Protein AF-A0A1F9VQK9-F1 (afdb_monomer_lite)

Secondary structure (DSSP, 8-state):
--PPPPP----PPP----SHHHHHHHHHHHHSPPP-HHHHHHHHHHHHHHHHHHHHTPPTTSSSTTEEEEE-SS--TTS-SEEEEESS-STHHHHHHHHHHHHHHHHHHHHHS--TTS-GGGTB-TTT-PBPHHHHHHHHHHHHH-TTHHHHHHHHHHHHHHTT-

Radius of gyration: 24.99 Å; chains: 1; bounding box: 71×60×73 Å

Foldseek 3Di:
DDDDDDDDDDDDDDDPDPDPVVVVVVVLCVQFPDDPVVQLLVQLLVQLLVVLVVLVVADPCQQHPQKHKHAQLAQDPVRARMFMDGPDPDPVRVVSSVVQRVLSLLLSSVVRTDRPPDDSVQQAPPRNSHGDPVVVVNVVSVCVVPVCVVVVSSVSSRVSSVVPD

Sequence (165 aa):
MLLSGLLLFPAGPAQAARKNRAAAKAADTDKIPLQNWNLTTKGFGMVFRHRNEEIEAAEPNRFFPASVAFALGRIDEGGHFLMLKCTSSSNECGAQRDMLEERIMFVSLLDVVRTPKAPKDLLYNARTWELTPMGYEYIEILRKRYPDLYTRLGRLVGTALAGRS

pLDDT: mean 84.47, std 18.71, range [38.69, 98.25]

Structure (mmCIF, N/CA/C/O backbone):
data_AF-A0A1F9VQK9-F1
#
_entry.id   AF-A0A1F9VQK9-F1
#
loop_
_atom_site.group_PDB
_atom_site.id
_atom_site.type_symbol
_atom_site.label_atom_id
_atom_site.label_alt_id
_atom_site.label_comp_id
_atom_site.label_asym_id
_atom_site.label_entity_id
_atom_site.label_seq_id
_atom_site.pdbx_PDB_ins_code
_atom_site.Cartn_x
_atom_site.Cartn_y
_atom_site.Cartn_z
_atom_site.occupancy
_atom_site.B_iso_or_equiv
_atom_site.auth_seq_id
_atom_site.auth_comp_id
_atom_site.auth_asym_id
_atom_site.auth_atom_id
_atom_site.pdbx_PDB_model_num
ATOM 1 N N . MET A 1 1 ? -52.251 46.526 51.708 1.00 38.69 1 MET A N 1
ATOM 2 C CA . MET A 1 1 ? -52.098 46.773 50.253 1.00 38.69 1 MET A CA 1
ATOM 3 C C . MET A 1 1 ? -51.183 47.984 50.114 1.00 38.69 1 MET A C 1
ATOM 5 O O . MET A 1 1 ? -51.472 48.952 50.790 1.00 38.69 1 MET A O 1
ATOM 9 N N . LEU A 1 2 ? -50.053 48.019 49.409 1.00 43.66 2 LEU A N 1
ATOM 10 C CA . LEU A 1 2 ? -49.478 47.207 48.334 1.00 43.66 2 LEU A CA 1
ATOM 11 C C . LEU A 1 2 ? -47.947 47.099 48.521 1.00 43.66 2 LEU A C 1
ATOM 13 O O . LEU A 1 2 ? -47.322 48.023 49.034 1.00 43.66 2 LEU A O 1
ATOM 17 N N . LEU A 1 3 ? -47.377 45.967 48.092 1.00 42.97 3 LEU A N 1
ATOM 18 C CA . LEU A 1 3 ? -45.940 45.680 48.043 1.00 42.97 3 LEU A CA 1
ATOM 19 C C . LEU A 1 3 ? -45.234 46.510 46.953 1.00 42.97 3 LEU A C 1
ATOM 21 O O . LEU A 1 3 ? -45.680 46.520 45.806 1.00 42.97 3 LEU A O 1
ATOM 25 N N . SER A 1 4 ? -44.090 47.111 47.295 1.00 50.91 4 SER A N 1
ATOM 26 C CA . SER A 1 4 ? -43.105 47.638 46.338 1.00 50.91 4 SER A CA 1
ATOM 27 C C . SER A 1 4 ? -42.435 46.497 45.569 1.00 50.91 4 SER A C 1
ATOM 29 O O . SER A 1 4 ? -41.817 45.615 46.166 1.00 50.91 4 SER A O 1
ATOM 31 N N . GLY A 1 5 ? -42.558 46.530 44.242 1.00 46.28 5 GLY A N 1
ATOM 32 C CA . GLY A 1 5 ? -41.955 45.572 43.319 1.00 46.28 5 GLY A CA 1
ATOM 33 C C . GLY A 1 5 ? -40.450 45.785 43.158 1.00 46.28 5 GLY A C 1
ATOM 34 O O . GLY A 1 5 ? -40.005 46.847 42.726 1.00 46.28 5 GLY A O 1
ATOM 35 N N . LEU A 1 6 ? -39.678 44.749 43.487 1.00 52.25 6 LEU A N 1
ATOM 36 C CA . LEU A 1 6 ? -38.269 44.617 43.135 1.00 52.25 6 LEU A CA 1
ATOM 37 C C . LEU A 1 6 ? -38.121 44.158 41.677 1.00 52.25 6 LEU A C 1
ATOM 39 O O . LEU A 1 6 ? -38.803 43.244 41.216 1.00 52.25 6 LEU A O 1
ATOM 43 N N . LEU A 1 7 ? -37.189 44.811 40.987 1.00 51.41 7 LEU A N 1
ATOM 44 C CA . LEU A 1 7 ? -36.741 44.559 39.621 1.00 51.41 7 LEU A CA 1
ATOM 45 C C . LEU A 1 7 ? -36.142 43.148 39.487 1.00 51.41 7 LEU A C 1
ATOM 47 O O . LEU A 1 7 ? -35.166 42.822 40.161 1.00 51.41 7 LEU A O 1
ATOM 51 N N . LEU A 1 8 ? -36.681 42.338 38.574 1.00 45.97 8 LEU A N 1
ATOM 52 C CA . LEU A 1 8 ? -36.097 41.063 38.151 1.00 45.97 8 LEU A CA 1
ATOM 53 C C . LEU A 1 8 ? -35.666 41.172 36.685 1.00 45.97 8 LEU A C 1
ATOM 55 O O . LEU A 1 8 ? -36.488 41.228 35.773 1.00 45.97 8 LEU A O 1
ATOM 59 N N . PHE A 1 9 ? -34.352 41.216 36.481 1.00 46.91 9 PHE A N 1
ATOM 60 C CA . PHE A 1 9 ? -33.704 41.045 35.185 1.00 46.91 9 PHE A CA 1
ATOM 61 C C . PHE A 1 9 ? -33.926 39.610 34.673 1.00 46.91 9 PHE A C 1
ATOM 63 O O . PHE A 1 9 ? -33.699 38.667 35.436 1.00 46.91 9 PHE A O 1
ATOM 70 N N . PRO A 1 10 ? -34.283 39.391 33.395 1.00 47.41 10 PRO A N 1
ATOM 71 C CA . PRO A 1 10 ? -34.195 38.065 32.806 1.00 47.41 10 PRO A CA 1
ATOM 72 C C . PRO A 1 10 ? -32.736 37.772 32.431 1.00 47.41 10 PRO A C 1
ATOM 74 O O . PRO A 1 10 ? -32.180 38.358 31.502 1.00 47.41 10 PRO A O 1
ATOM 77 N N . ALA A 1 11 ? -32.111 36.841 33.151 1.00 49.34 11 ALA A N 1
ATOM 78 C CA . ALA A 1 11 ? -30.904 36.174 32.681 1.00 49.34 11 ALA A CA 1
ATOM 79 C C . ALA A 1 11 ? -31.276 35.306 31.465 1.00 49.34 11 ALA A C 1
ATOM 81 O O . ALA A 1 11 ? -32.051 34.357 31.583 1.00 49.34 11 ALA A O 1
ATOM 82 N N . GLY A 1 12 ? -30.758 35.654 30.284 1.00 41.78 12 GLY A N 1
ATOM 83 C CA . GLY A 1 12 ? -30.902 34.836 29.079 1.00 41.78 12 GLY A CA 1
ATOM 84 C C . GLY A 1 12 ? -30.240 33.459 29.255 1.00 41.78 12 GLY A C 1
ATOM 85 O O . GLY A 1 12 ? -29.225 33.356 29.950 1.00 41.78 12 GLY A O 1
ATOM 86 N N . PRO A 1 13 ? -30.791 32.386 28.660 1.00 45.91 13 PRO A N 1
ATOM 87 C CA . PRO A 1 13 ? -30.275 31.042 28.861 1.00 45.91 13 PRO A CA 1
ATOM 88 C C . PRO A 1 13 ? -28.901 30.855 28.210 1.00 45.91 13 PRO A C 1
ATOM 90 O O . PRO A 1 13 ? -28.612 31.334 27.113 1.00 45.91 13 PRO A O 1
ATOM 93 N N . ALA A 1 14 ? -28.063 30.124 28.940 1.00 47.56 14 ALA A N 1
ATOM 94 C CA . ALA A 1 14 ? -26.691 29.788 28.621 1.00 47.56 14 ALA A CA 1
ATOM 95 C C . ALA A 1 14 ? -26.537 28.956 27.332 1.00 47.56 14 ALA A C 1
ATOM 97 O O . ALA A 1 14 ? -27.383 28.147 26.955 1.00 47.56 14 ALA A O 1
ATOM 98 N N . GLN A 1 15 ? -25.380 29.158 26.702 1.00 48.56 15 GLN A N 1
ATOM 99 C CA . GLN A 1 15 ? -24.840 28.512 25.506 1.00 48.56 15 GLN A CA 1
ATOM 100 C C . GLN A 1 15 ? -25.161 27.010 25.365 1.00 48.56 15 GLN A C 1
ATOM 102 O O . GLN A 1 15 ? -24.567 26.157 26.024 1.00 48.56 15 GLN A O 1
ATOM 107 N N . ALA A 1 16 ? -25.983 26.669 24.371 1.00 49.88 16 ALA A N 1
ATOM 108 C CA . ALA A 1 16 ? -26.061 25.327 23.800 1.00 49.88 16 ALA A CA 1
ATOM 109 C C . ALA A 1 16 ? -25.068 25.199 22.632 1.00 49.88 16 ALA A C 1
ATOM 111 O O . ALA A 1 16 ? -25.440 25.237 21.465 1.00 49.88 16 ALA A O 1
ATOM 112 N N . ALA A 1 17 ? -23.778 25.062 22.933 1.00 48.62 17 ALA A N 1
ATOM 113 C CA . ALA A 1 17 ? -22.760 24.839 21.905 1.00 48.62 17 ALA A CA 1
ATOM 114 C C . ALA A 1 17 ? -21.691 23.866 22.399 1.00 48.62 17 ALA A C 1
ATOM 116 O O . ALA A 1 17 ? -20.555 24.264 22.614 1.00 48.62 17 ALA A O 1
ATOM 117 N N . ARG A 1 18 ? -22.053 22.593 22.628 1.00 46.91 18 ARG A N 1
ATOM 118 C CA . ARG A 1 18 ? -21.104 21.477 22.863 1.00 46.91 18 ARG A CA 1
ATOM 119 C C . ARG A 1 18 ? -21.825 20.117 22.913 1.00 46.91 18 ARG A C 1
ATOM 121 O O . ARG A 1 18 ? -21.813 19.436 23.928 1.00 46.91 18 ARG A O 1
ATOM 128 N N . LYS A 1 19 ? -22.461 19.682 21.818 1.00 44.56 19 LYS A N 1
ATOM 129 C CA . LYS A 1 19 ? -22.941 18.280 21.714 1.00 44.56 19 LYS A CA 1
ATOM 130 C C . LYS A 1 19 ? -22.510 17.523 20.456 1.00 44.56 19 LYS A C 1
ATOM 132 O O . LYS A 1 19 ? -22.469 16.300 20.481 1.00 44.56 19 LYS A O 1
ATOM 137 N N . ASN A 1 20 ? -22.033 18.209 19.418 1.00 50.53 20 ASN A N 1
ATOM 138 C CA . ASN A 1 20 ? -21.712 17.534 18.152 1.00 50.53 20 ASN A CA 1
ATOM 139 C C . ASN A 1 20 ? -20.310 16.902 18.107 1.00 50.53 20 ASN A C 1
ATOM 141 O O . ASN A 1 20 ? -20.073 15.984 17.329 1.00 50.53 20 ASN A O 1
ATOM 145 N N . ARG A 1 21 ? -19.373 17.328 18.968 1.00 46.47 21 ARG A N 1
ATOM 146 C CA . ARG A 1 21 ? -17.986 16.820 18.928 1.00 46.47 21 ARG A CA 1
ATOM 147 C C . ARG A 1 21 ? -17.816 15.439 19.577 1.00 46.47 21 ARG A C 1
ATOM 149 O O . ARG A 1 21 ? -16.905 14.708 19.203 1.00 46.47 21 ARG A O 1
ATOM 156 N N . ALA A 1 22 ? -18.680 15.074 20.526 1.00 48.88 22 ALA A N 1
ATOM 157 C CA . ALA A 1 22 ? -18.629 13.771 21.194 1.00 48.88 22 ALA A CA 1
ATOM 158 C C . ALA A 1 22 ? -19.240 12.649 20.332 1.00 48.88 22 ALA A C 1
ATOM 160 O O . ALA A 1 22 ? -18.683 11.557 20.276 1.00 48.88 22 ALA A O 1
ATOM 161 N N . ALA A 1 23 ? -20.325 12.938 19.602 1.00 49.72 23 ALA A N 1
ATOM 162 C CA . ALA A 1 23 ? -20.999 11.966 18.739 1.00 49.72 23 ALA A CA 1
ATOM 163 C C . ALA A 1 23 ? -20.125 11.515 17.553 1.00 49.72 23 ALA A C 1
ATOM 165 O O . ALA A 1 23 ? -20.043 10.323 17.269 1.00 49.72 23 ALA A O 1
ATOM 166 N N . ALA A 1 24 ? -19.399 12.444 16.920 1.00 51.50 24 ALA A N 1
ATOM 167 C CA . ALA A 1 24 ? -18.484 12.120 15.822 1.00 51.50 24 ALA A CA 1
ATOM 168 C C . ALA A 1 24 ? -17.329 11.202 16.266 1.00 51.50 24 ALA A C 1
ATOM 170 O O . ALA A 1 24 ? -16.932 10.294 15.544 1.00 51.50 24 ALA A O 1
ATOM 171 N N . LYS A 1 25 ? -16.817 11.396 17.490 1.00 48.84 25 LYS A N 1
ATOM 172 C CA . LYS A 1 25 ? -15.716 10.586 18.025 1.00 48.84 25 LYS A CA 1
ATOM 173 C C . LYS A 1 25 ? -16.164 9.162 18.376 1.00 48.84 25 LYS A C 1
ATOM 175 O O . LYS A 1 25 ? -15.385 8.230 18.214 1.00 48.84 25 LYS A O 1
ATOM 180 N N . ALA A 1 26 ? -17.407 8.988 18.828 1.00 51.12 26 ALA A N 1
ATOM 181 C CA . ALA A 1 26 ? -17.973 7.670 19.112 1.00 51.12 26 ALA A CA 1
ATOM 182 C C . ALA A 1 26 ? -18.218 6.860 17.824 1.00 51.12 26 ALA A C 1
ATOM 184 O O . ALA A 1 26 ? -17.769 5.722 17.738 1.00 51.12 26 ALA A O 1
ATOM 185 N N . ALA A 1 27 ? -18.813 7.472 16.793 1.00 55.12 27 ALA A N 1
ATOM 186 C CA . ALA A 1 27 ? -19.142 6.793 15.534 1.00 55.12 27 ALA A CA 1
ATOM 187 C C . ALA A 1 27 ? -17.906 6.250 14.784 1.00 55.12 27 ALA A C 1
ATOM 189 O O . ALA A 1 27 ? -17.928 5.129 14.274 1.00 55.12 27 ALA A O 1
ATOM 190 N N . ASP A 1 28 ? -16.796 6.997 14.775 1.00 55.47 28 ASP A N 1
ATOM 191 C CA . ASP A 1 28 ? -15.532 6.544 14.169 1.00 55.47 28 ASP A CA 1
ATOM 192 C C . ASP A 1 28 ? -14.876 5.396 14.963 1.00 55.47 28 ASP A C 1
ATOM 194 O O . ASP A 1 28 ? -14.059 4.638 14.428 1.00 55.47 28 ASP A O 1
ATOM 198 N N . THR A 1 29 ? -15.214 5.247 16.250 1.00 59.00 29 THR A N 1
ATOM 199 C CA . THR A 1 29 ? -14.690 4.171 17.107 1.00 59.00 29 THR A CA 1
ATOM 200 C C . THR A 1 29 ? -15.348 2.823 16.800 1.00 59.00 29 THR A C 1
ATOM 202 O O . THR A 1 29 ? -14.693 1.788 16.917 1.00 59.00 29 THR A O 1
ATOM 205 N N . ASP A 1 30 ? -16.585 2.835 16.298 1.00 68.31 30 ASP A N 1
ATOM 206 C CA . ASP A 1 30 ? -17.359 1.623 16.006 1.00 68.31 30 ASP A CA 1
ATOM 207 C C . ASP A 1 30 ? -16.964 0.937 14.688 1.00 68.31 30 ASP A C 1
ATOM 209 O O . ASP A 1 30 ? -17.151 -0.274 14.533 1.00 68.31 30 ASP A O 1
ATOM 213 N N . LYS A 1 31 ? -16.398 1.684 13.727 1.00 80.56 31 LYS A N 1
ATOM 214 C CA . LYS A 1 31 ? -15.984 1.132 12.422 1.00 80.56 31 LYS A CA 1
ATOM 215 C C . LYS A 1 31 ? -14.694 0.318 12.507 1.00 80.56 31 LYS A C 1
ATOM 217 O O . LYS A 1 31 ? -14.582 -0.739 11.886 1.00 80.56 31 LYS A O 1
ATOM 222 N N . ILE A 1 32 ? -13.727 0.799 13.288 1.00 86.31 32 ILE A N 1
ATOM 223 C CA . ILE A 1 32 ? -12.418 0.163 13.467 1.00 86.31 32 ILE A CA 1
ATOM 224 C C . ILE A 1 32 ? -12.123 0.091 14.969 1.00 86.31 32 ILE A C 1
ATOM 226 O O . ILE A 1 32 ? -11.966 1.146 15.588 1.00 86.31 32 ILE A O 1
ATOM 230 N N . PRO A 1 33 ? -11.987 -1.105 15.572 1.00 87.31 33 PRO A N 1
ATOM 231 C CA . PRO A 1 33 ? -11.566 -1.249 16.966 1.00 87.31 33 PRO A CA 1
ATOM 232 C C . PRO A 1 33 ? -10.167 -0.667 17.228 1.00 87.31 33 PRO A C 1
ATOM 234 O O . PRO A 1 33 ? -9.398 -0.404 16.298 1.00 87.31 33 PRO A O 1
ATOM 237 N N . LEU A 1 34 ? -9.798 -0.477 18.497 1.00 88.00 34 LEU A N 1
ATOM 238 C CA . LEU A 1 34 ? -8.418 -0.124 18.856 1.00 88.00 34 LEU A CA 1
ATOM 239 C C . LEU A 1 34 ? -7.443 -1.200 18.356 1.00 88.00 34 LEU A C 1
ATOM 241 O O . LEU A 1 34 ? -7.664 -2.394 18.557 1.00 88.00 34 LEU A O 1
ATOM 245 N N . GLN A 1 35 ? -6.370 -0.767 17.691 1.00 87.25 35 GLN A N 1
ATOM 246 C CA . GLN A 1 35 ? -5.387 -1.674 17.108 1.00 87.25 35 GLN A CA 1
ATOM 247 C C . GLN A 1 35 ? -4.351 -2.106 18.146 1.00 87.25 35 GLN A C 1
ATOM 249 O O . GLN A 1 35 ? -3.734 -1.274 18.813 1.00 87.25 35 GLN A O 1
ATOM 254 N N . ASN A 1 36 ? -4.121 -3.417 18.238 1.00 91.44 36 ASN A N 1
ATOM 255 C CA . ASN A 1 36 ? -2.945 -3.957 18.906 1.00 91.44 36 ASN A CA 1
ATOM 256 C C . ASN A 1 36 ? -1.771 -3.920 17.923 1.00 91.44 36 ASN A C 1
ATOM 258 O O . ASN A 1 36 ? -1.588 -4.836 17.119 1.00 91.44 36 ASN A O 1
ATOM 262 N N . TRP A 1 37 ? -0.963 -2.866 18.012 1.00 92.56 37 TRP A N 1
ATOM 263 C CA . TRP A 1 37 ? 0.141 -2.636 17.085 1.00 92.56 37 TRP A CA 1
ATOM 264 C C . TRP A 1 37 ? 1.209 -3.734 17.081 1.00 92.56 37 TRP A C 1
ATOM 266 O O . TRP A 1 37 ? 1.861 -3.904 16.054 1.00 92.56 37 TRP A O 1
ATOM 276 N N . ASN A 1 38 ? 1.359 -4.524 18.150 1.00 93.44 38 ASN A N 1
ATOM 277 C CA . ASN A 1 38 ? 2.284 -5.662 18.146 1.00 93.44 38 ASN A CA 1
ATOM 278 C C . ASN A 1 38 ? 1.814 -6.751 17.172 1.00 93.44 38 ASN A C 1
ATOM 280 O O . ASN A 1 38 ? 2.619 -7.304 16.423 1.00 93.44 38 ASN A O 1
ATOM 284 N N . LEU A 1 39 ? 0.507 -7.036 17.153 1.00 93.06 39 LEU A N 1
ATOM 285 C CA . LEU A 1 39 ? -0.080 -7.993 16.216 1.00 93.06 39 LEU A CA 1
ATOM 286 C C . LEU A 1 39 ? -0.127 -7.416 14.797 1.00 93.06 39 LEU A C 1
ATOM 288 O O . LEU A 1 39 ? 0.293 -8.084 13.855 1.00 93.06 39 LEU A O 1
ATOM 292 N N . THR A 1 40 ? -0.565 -6.160 14.656 1.00 95.19 40 THR A N 1
ATOM 293 C CA . THR A 1 40 ? -0.624 -5.456 13.366 1.00 95.19 40 THR A CA 1
ATOM 294 C C . THR A 1 40 ? 0.744 -5.415 12.689 1.00 95.19 40 THR A C 1
ATOM 296 O O . THR A 1 40 ? 0.830 -5.692 11.502 1.00 95.19 40 THR A O 1
ATOM 299 N N . THR A 1 41 ? 1.819 -5.148 13.436 1.00 95.44 41 THR A N 1
ATOM 300 C CA . THR A 1 41 ? 3.198 -5.113 12.913 1.00 95.44 41 THR A CA 1
ATOM 301 C C . THR A 1 41 ? 3.619 -6.458 12.320 1.00 95.44 41 THR A C 1
ATOM 303 O O . THR A 1 41 ? 4.126 -6.506 11.200 1.00 95.44 41 THR A O 1
ATOM 306 N N . LYS A 1 42 ? 3.373 -7.564 13.037 1.00 95.25 42 LYS A N 1
ATOM 307 C CA . LYS A 1 4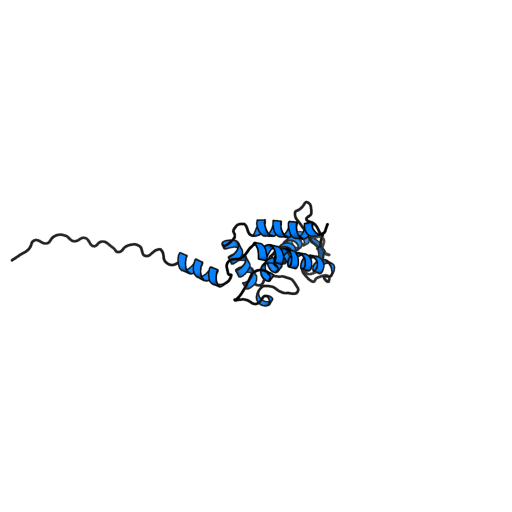2 ? 3.715 -8.916 12.563 1.00 95.25 42 LYS A CA 1
ATOM 308 C C . LYS A 1 42 ? 2.910 -9.300 11.325 1.00 95.25 42 LYS A C 1
ATOM 310 O O . LYS A 1 42 ? 3.487 -9.745 10.336 1.00 95.25 42 LYS A O 1
ATOM 315 N N . GLY A 1 43 ? 1.592 -9.092 11.376 1.00 97.00 43 GLY A N 1
ATOM 316 C CA . GLY A 1 43 ? 0.709 -9.363 10.246 1.00 97.00 43 GLY A CA 1
ATOM 317 C C . GLY A 1 43 ? 1.099 -8.538 9.024 1.00 97.00 43 GLY A C 1
ATOM 318 O O . GLY A 1 43 ? 1.213 -9.084 7.931 1.00 97.00 43 GLY A O 1
ATOM 319 N N . PHE A 1 44 ? 1.374 -7.243 9.217 1.00 97.81 44 PHE A N 1
ATOM 320 C CA . PHE A 1 44 ? 1.756 -6.342 8.133 1.00 97.81 44 PHE A CA 1
ATOM 321 C C . PHE A 1 44 ? 3.022 -6.839 7.445 1.00 97.81 44 PHE A C 1
ATOM 323 O O . PHE A 1 44 ? 3.027 -6.985 6.231 1.00 97.81 44 PHE A O 1
ATOM 330 N N . GLY A 1 45 ? 4.074 -7.161 8.205 1.00 96.88 45 GLY A N 1
ATOM 331 C CA . GLY A 1 45 ? 5.331 -7.636 7.626 1.00 96.88 45 GLY A CA 1
ATOM 332 C C . GLY A 1 45 ? 5.189 -8.947 6.843 1.00 96.88 45 GLY A C 1
ATOM 333 O O . GLY A 1 45 ? 5.902 -9.160 5.866 1.00 96.88 45 GLY A O 1
ATOM 334 N N . MET A 1 46 ? 4.265 -9.829 7.232 1.00 96.50 46 MET A N 1
ATOM 335 C CA . MET A 1 46 ? 3.955 -11.038 6.460 1.00 96.50 46 MET A CA 1
ATOM 336 C C . MET A 1 46 ? 3.214 -10.712 5.159 1.00 96.50 46 MET A C 1
ATOM 338 O O . MET A 1 46 ? 3.669 -11.103 4.088 1.00 96.50 46 MET A O 1
ATOM 342 N N . VAL A 1 47 ? 2.103 -9.977 5.252 1.00 97.44 47 VAL A N 1
ATOM 343 C CA . VAL A 1 47 ? 1.246 -9.651 4.100 1.00 97.44 47 VAL A CA 1
ATOM 344 C C . VAL A 1 47 ? 1.985 -8.778 3.086 1.00 97.44 47 VAL A C 1
ATOM 346 O O . VAL A 1 47 ? 1.925 -9.037 1.887 1.00 97.44 47 VAL A O 1
ATOM 349 N N . PHE A 1 48 ? 2.725 -7.776 3.561 1.00 97.44 48 PHE A N 1
ATOM 350 C CA . PHE A 1 48 ? 3.500 -6.880 2.711 1.00 97.44 48 PHE A CA 1
ATOM 351 C C . PHE A 1 48 ? 4.569 -7.636 1.917 1.00 97.44 48 PHE A C 1
ATOM 353 O O . PHE A 1 48 ? 4.674 -7.439 0.710 1.00 97.44 48 PHE A O 1
ATOM 360 N N . ARG A 1 49 ? 5.329 -8.537 2.562 1.00 95.50 49 ARG A N 1
ATOM 361 C CA . ARG A 1 49 ? 6.332 -9.360 1.862 1.00 95.50 49 ARG A CA 1
ATOM 362 C C . ARG A 1 49 ? 5.697 -10.205 0.769 1.00 95.50 49 ARG A C 1
ATOM 364 O O . ARG A 1 49 ? 6.201 -10.204 -0.346 1.00 95.50 49 ARG A O 1
ATOM 371 N N . HIS A 1 50 ? 4.576 -10.857 1.071 1.00 95.50 50 HIS A N 1
ATOM 372 C CA . HIS A 1 50 ? 3.867 -11.670 0.089 1.00 95.50 50 HIS A CA 1
ATOM 373 C C . HIS A 1 50 ? 3.421 -10.846 -1.128 1.00 95.50 50 HIS A C 1
ATOM 375 O O . HIS A 1 50 ? 3.666 -11.237 -2.263 1.00 95.50 50 HIS A O 1
ATOM 381 N N . ARG A 1 51 ? 2.852 -9.655 -0.915 1.00 95.25 51 ARG A N 1
ATOM 382 C CA . ARG A 1 51 ? 2.486 -8.756 -2.021 1.00 95.25 51 ARG A CA 1
ATOM 383 C C . ARG A 1 51 ? 3.684 -8.250 -2.809 1.00 95.25 51 ARG A C 1
ATOM 385 O O . ARG A 1 51 ? 3.595 -8.082 -4.019 1.00 95.25 51 ARG A O 1
ATOM 392 N N . ASN A 1 52 ? 4.794 -7.986 -2.129 1.00 94.88 52 ASN A N 1
ATOM 393 C CA . ASN A 1 52 ? 6.020 -7.567 -2.792 1.00 94.88 52 ASN A CA 1
ATOM 394 C C . ASN A 1 52 ? 6.587 -8.689 -3.681 1.00 94.88 52 ASN A C 1
ATOM 396 O O . ASN A 1 52 ? 7.086 -8.395 -4.755 1.00 94.88 52 ASN A O 1
ATOM 400 N N . GLU A 1 53 ? 6.439 -9.962 -3.295 1.00 93.25 53 GLU A N 1
ATOM 401 C CA . GLU A 1 53 ? 6.736 -11.121 -4.164 1.00 93.25 53 GLU A CA 1
ATOM 402 C C . GLU A 1 53 ? 5.762 -11.221 -5.332 1.00 93.25 53 GLU A C 1
ATOM 404 O O . GLU A 1 53 ? 6.167 -11.510 -6.452 1.00 93.25 53 GLU A O 1
ATOM 409 N N . GLU A 1 54 ? 4.481 -10.951 -5.085 1.00 94.75 54 GLU A N 1
ATOM 410 C CA . GLU A 1 54 ? 3.441 -11.007 -6.111 1.00 94.75 54 GLU A CA 1
ATOM 411 C C . GLU A 1 54 ? 3.687 -10.013 -7.260 1.00 94.75 54 GLU A C 1
ATOM 413 O O . GLU A 1 54 ? 3.276 -10.276 -8.390 1.00 94.75 54 GLU A O 1
ATOM 418 N N . ILE A 1 55 ? 4.391 -8.902 -7.002 1.00 95.06 55 ILE A N 1
ATOM 419 C CA . ILE A 1 55 ? 4.824 -7.963 -8.049 1.00 95.06 55 ILE A CA 1
ATOM 420 C C . ILE A 1 55 ? 5.706 -8.654 -9.093 1.00 95.06 55 ILE A C 1
ATOM 422 O O . ILE A 1 55 ? 5.511 -8.423 -10.282 1.00 95.06 55 ILE A O 1
ATOM 426 N N . GLU A 1 56 ? 6.630 -9.523 -8.678 1.00 88.62 56 GLU A N 1
ATOM 427 C CA . GLU A 1 56 ? 7.570 -10.193 -9.592 1.00 88.62 56 GLU A CA 1
ATOM 428 C C . GLU A 1 56 ? 6.870 -11.140 -10.574 1.00 88.62 56 GLU A C 1
ATOM 430 O O . GLU A 1 56 ? 7.365 -11.390 -11.671 1.00 88.62 56 GLU A O 1
ATOM 435 N N . ALA A 1 57 ? 5.700 -11.657 -10.194 1.00 90.06 57 ALA A N 1
ATOM 436 C CA . ALA A 1 57 ? 4.874 -12.524 -11.030 1.00 90.06 57 ALA A CA 1
ATOM 437 C C . ALA A 1 57 ? 3.714 -11.776 -11.713 1.00 90.06 57 ALA A C 1
ATOM 439 O O . ALA A 1 57 ? 2.869 -12.403 -12.356 1.00 90.06 57 ALA A O 1
ATOM 440 N N . ALA A 1 58 ? 3.621 -10.452 -11.558 1.00 93.88 58 ALA A N 1
ATOM 441 C CA . ALA A 1 58 ? 2.513 -9.680 -12.095 1.00 93.88 58 ALA A CA 1
ATOM 442 C C . ALA A 1 58 ? 2.591 -9.549 -13.622 1.00 93.88 58 ALA A C 1
ATOM 444 O O . ALA A 1 58 ? 3.619 -9.188 -14.194 1.00 93.88 58 ALA A O 1
ATOM 445 N N . GLU A 1 59 ? 1.459 -9.775 -14.288 1.00 93.94 59 GLU A N 1
ATOM 446 C CA . GLU A 1 59 ? 1.334 -9.540 -15.726 1.00 93.94 59 GLU A CA 1
ATOM 447 C C . GLU A 1 59 ? 1.558 -8.055 -16.075 1.00 93.94 59 GLU A C 1
ATOM 449 O O . GLU A 1 59 ? 1.121 -7.164 -15.327 1.00 93.94 59 GLU A O 1
ATOM 454 N N . PRO A 1 60 ? 2.149 -7.755 -17.248 1.00 92.81 60 PRO A N 1
ATOM 455 C CA . PRO A 1 60 ? 2.154 -6.404 -17.792 1.00 92.81 60 PRO A CA 1
ATOM 456 C C . PRO A 1 60 ? 0.747 -5.800 -17.816 1.00 92.81 60 PRO A C 1
ATOM 458 O O . PRO A 1 60 ? -0.240 -6.482 -18.091 1.00 92.81 60 PRO A O 1
ATOM 461 N N . ASN A 1 61 ? 0.652 -4.493 -17.584 1.00 93.38 61 ASN A N 1
ATOM 462 C CA . ASN A 1 61 ? -0.597 -3.725 -17.556 1.00 93.38 61 ASN A CA 1
ATOM 463 C C . ASN A 1 61 ? -1.556 -4.033 -16.395 1.00 93.38 61 ASN A C 1
ATOM 465 O O . ASN A 1 61 ? -2.647 -3.463 -16.352 1.00 93.38 61 ASN A O 1
ATOM 469 N N . ARG A 1 62 ? -1.190 -4.912 -15.449 1.00 95.31 62 ARG A N 1
ATOM 470 C CA . ARG A 1 62 ? -2.067 -5.277 -14.325 1.00 95.31 62 ARG A CA 1
ATOM 471 C C . ARG A 1 62 ? -2.447 -4.073 -13.464 1.00 95.31 62 ARG A C 1
ATOM 473 O O . ARG A 1 62 ? -3.617 -3.917 -13.127 1.00 95.31 62 ARG A O 1
ATOM 480 N N . PHE A 1 63 ? -1.459 -3.276 -13.059 1.00 95.19 63 PHE A N 1
ATOM 481 C CA . PHE A 1 63 ? -1.661 -2.181 -12.102 1.00 95.19 63 PHE A CA 1
ATOM 482 C C . PHE A 1 63 ? -2.009 -0.867 -12.794 1.00 95.19 63 PHE A C 1
ATOM 484 O O . PHE A 1 63 ? -2.929 -0.175 -12.361 1.00 95.19 63 PHE A O 1
ATOM 491 N N . PHE A 1 64 ? -1.312 -0.566 -13.891 1.00 94.06 64 PHE A N 1
ATOM 492 C CA . PHE A 1 64 ? -1.600 0.570 -14.760 1.00 94.06 64 PHE A CA 1
ATOM 493 C C . PHE A 1 64 ? -1.405 0.178 -16.224 1.00 94.06 64 PHE A C 1
ATOM 495 O O . PHE A 1 64 ? -0.495 -0.606 -16.515 1.00 94.06 64 PHE A O 1
ATOM 502 N N . PRO A 1 65 ? -2.197 0.732 -17.155 1.00 92.00 65 PRO A N 1
ATOM 503 C CA . PRO A 1 65 ? -1.990 0.529 -18.583 1.00 92.00 65 PRO A CA 1
ATOM 504 C C . PRO A 1 65 ? -0.567 0.893 -19.020 1.00 92.00 65 PRO A C 1
ATOM 506 O O . PRO A 1 65 ? 0.015 1.846 -18.509 1.00 92.00 65 PRO A O 1
ATOM 509 N N . ALA A 1 66 ? -0.034 0.154 -19.992 1.00 90.88 66 ALA A N 1
ATOM 510 C CA . ALA A 1 66 ? 1.268 0.387 -20.612 1.00 90.88 66 ALA A CA 1
ATOM 511 C C . ALA A 1 66 ? 2.462 0.372 -19.631 1.00 90.88 66 ALA A C 1
ATOM 513 O O . ALA A 1 66 ? 3.466 1.045 -19.869 1.00 90.88 66 ALA A O 1
ATOM 514 N N . SER A 1 67 ? 2.366 -0.401 -18.539 1.00 92.25 67 SER A N 1
ATOM 515 C CA . SER A 1 67 ? 3.379 -0.452 -17.476 1.00 92.25 67 SER A CA 1
ATOM 516 C C . SER A 1 67 ? 3.721 -1.874 -17.015 1.00 92.25 67 SER A C 1
ATOM 518 O O . SER A 1 67 ? 2.916 -2.802 -17.139 1.00 92.25 67 SER A O 1
ATOM 520 N N . VAL A 1 68 ? 4.922 -2.035 -16.456 1.00 93.81 68 VAL A N 1
ATOM 521 C CA . VAL A 1 68 ? 5.406 -3.250 -15.782 1.00 93.81 68 VAL A CA 1
ATOM 522 C C . VAL A 1 68 ? 6.056 -2.854 -14.457 1.00 93.81 68 VAL A C 1
ATOM 524 O O . VAL A 1 68 ? 6.883 -1.939 -14.426 1.00 93.81 68 VAL A O 1
ATOM 527 N N . ALA A 1 69 ? 5.676 -3.533 -13.373 1.00 94.75 69 ALA A N 1
ATOM 528 C CA . ALA A 1 69 ? 6.180 -3.295 -12.021 1.00 94.75 69 ALA A CA 1
ATOM 529 C C . ALA A 1 69 ? 7.240 -4.325 -11.628 1.00 94.75 69 ALA A C 1
ATOM 531 O O . ALA A 1 69 ? 7.136 -5.491 -11.990 1.00 94.75 69 ALA A O 1
ATOM 532 N N . PHE A 1 70 ? 8.229 -3.878 -10.862 1.00 94.94 70 PHE A N 1
ATOM 533 C CA . PHE A 1 70 ? 9.314 -4.689 -10.317 1.00 94.94 70 PHE A CA 1
ATOM 534 C C . PHE A 1 70 ? 9.482 -4.349 -8.837 1.00 94.94 70 PHE A C 1
ATOM 536 O O . PHE A 1 70 ? 9.468 -3.170 -8.470 1.00 94.94 70 PHE A O 1
ATOM 543 N N . ALA A 1 71 ? 9.661 -5.353 -7.987 1.00 95.75 71 ALA A N 1
ATOM 544 C CA . ALA A 1 71 ? 10.013 -5.169 -6.593 1.00 95.75 71 ALA A CA 1
ATOM 545 C C . ALA A 1 71 ? 11.535 -5.098 -6.447 1.00 95.75 71 ALA A C 1
ATOM 547 O O . ALA A 1 71 ? 12.289 -5.940 -6.922 1.00 95.75 71 ALA A O 1
ATOM 548 N N . LEU A 1 72 ? 12.017 -4.079 -5.740 1.00 93.50 72 LEU A N 1
ATOM 549 C CA . LEU A 1 72 ? 13.457 -3.885 -5.561 1.00 93.50 72 LEU A CA 1
ATOM 550 C C . LEU A 1 72 ? 14.048 -4.798 -4.479 1.00 93.50 72 LEU A C 1
ATOM 552 O O . LEU A 1 72 ? 15.268 -4.898 -4.354 1.00 93.50 72 LEU A O 1
ATOM 556 N N . GLY A 1 73 ? 13.204 -5.410 -3.642 1.00 90.12 73 GLY A N 1
ATOM 557 C CA . GLY A 1 73 ? 13.616 -6.194 -2.471 1.00 90.12 73 GLY A CA 1
ATOM 558 C C . GLY A 1 73 ? 14.280 -5.375 -1.353 1.00 90.12 73 GLY A C 1
ATOM 559 O O . GLY A 1 73 ? 14.577 -5.915 -0.292 1.00 90.12 73 GLY A O 1
ATOM 560 N N . ARG A 1 74 ? 14.490 -4.073 -1.566 1.00 92.88 74 ARG A N 1
ATOM 561 C CA . ARG A 1 74 ? 15.060 -3.094 -0.634 1.00 92.88 74 ARG A CA 1
ATOM 562 C C . ARG A 1 74 ? 14.475 -1.713 -0.920 1.00 92.88 74 ARG A C 1
ATOM 564 O O . ARG A 1 74 ? 13.885 -1.509 -1.975 1.00 92.88 74 ARG A O 1
ATOM 571 N N . ILE A 1 75 ? 14.671 -0.780 0.006 1.00 94.81 75 ILE A N 1
ATOM 572 C CA . ILE A 1 75 ? 14.394 0.641 -0.229 1.00 94.81 75 ILE A CA 1
ATOM 573 C C . ILE A 1 75 ? 15.624 1.254 -0.917 1.00 94.81 75 ILE A C 1
ATOM 575 O O . ILE A 1 75 ? 16.748 1.043 -0.455 1.00 94.81 75 ILE A O 1
ATOM 579 N N . ASP A 1 76 ? 15.421 1.947 -2.034 1.00 94.50 76 ASP A N 1
ATOM 580 C CA . ASP A 1 76 ? 16.462 2.667 -2.766 1.00 94.50 76 ASP A CA 1
ATOM 581 C C . ASP A 1 76 ? 16.790 4.033 -2.131 1.00 94.50 76 ASP A C 1
ATOM 583 O O . ASP A 1 76 ? 16.232 4.426 -1.105 1.00 94.50 76 ASP A O 1
ATOM 587 N N . GLU A 1 77 ? 17.725 4.771 -2.729 1.00 93.06 77 GLU A N 1
ATOM 588 C CA . GLU A 1 77 ? 18.150 6.088 -2.232 1.00 93.06 77 GLU A CA 1
ATOM 589 C C . GLU A 1 77 ? 17.037 7.148 -2.298 1.00 93.06 77 GLU A C 1
ATOM 591 O O . GLU A 1 77 ? 17.064 8.117 -1.540 1.00 93.06 77 GLU A O 1
ATOM 596 N N . GLY A 1 78 ? 16.049 6.957 -3.178 1.00 93.06 78 GLY A N 1
ATOM 597 C CA . GLY A 1 78 ? 14.874 7.815 -3.308 1.00 93.06 78 GLY A CA 1
ATOM 598 C C . GLY A 1 78 ? 13.756 7.482 -2.318 1.00 93.06 78 GLY A C 1
ATOM 599 O O . GLY A 1 78 ? 12.766 8.206 -2.265 1.00 93.06 78 GLY A O 1
ATOM 600 N N . GLY A 1 79 ? 13.904 6.421 -1.519 1.00 94.12 79 GLY A N 1
ATOM 601 C CA . GLY A 1 79 ? 12.871 5.963 -0.593 1.00 94.12 79 GLY A CA 1
ATOM 602 C C . GLY A 1 79 ? 11.846 5.016 -1.221 1.00 94.12 79 GLY A C 1
ATOM 603 O O . GLY A 1 79 ? 10.828 4.734 -0.588 1.00 94.12 79 GLY A O 1
ATOM 604 N N . HIS A 1 80 ? 12.115 4.499 -2.420 1.00 96.25 80 HIS A N 1
ATOM 605 C CA . HIS A 1 80 ? 11.219 3.620 -3.162 1.00 96.25 80 HIS A CA 1
ATOM 606 C C . HIS A 1 80 ? 11.614 2.156 -3.009 1.00 96.25 80 HIS A C 1
ATOM 608 O O . HIS A 1 80 ? 12.788 1.807 -2.923 1.00 96.25 80 HIS A O 1
ATOM 614 N N . PHE A 1 81 ? 10.623 1.275 -2.978 1.00 96.25 81 PHE A N 1
ATOM 615 C CA . PHE A 1 81 ? 10.798 -0.177 -2.935 1.00 96.25 81 PHE A CA 1
ATOM 616 C C . PHE A 1 81 ? 10.252 -0.879 -4.183 1.00 96.25 81 PHE A C 1
ATOM 618 O O . PHE A 1 81 ? 10.371 -2.104 -4.304 1.00 96.25 81 PHE A O 1
ATOM 625 N N . LEU A 1 82 ? 9.681 -0.119 -5.118 1.00 96.56 82 LEU A N 1
ATOM 626 C CA . LEU A 1 82 ? 9.284 -0.569 -6.442 1.00 96.56 82 LEU A CA 1
ATOM 627 C C . LEU A 1 82 ? 9.993 0.236 -7.532 1.00 96.56 82 LEU A C 1
ATOM 629 O O . LEU A 1 82 ? 10.293 1.419 -7.390 1.00 96.56 82 LEU A O 1
ATOM 633 N N . MET A 1 83 ? 10.161 -0.399 -8.684 1.00 94.31 83 MET A N 1
ATOM 634 C CA . MET A 1 83 ? 10.443 0.263 -9.951 1.00 94.31 83 MET A CA 1
ATOM 635 C C . MET A 1 83 ? 9.275 0.006 -10.898 1.00 94.31 83 MET A C 1
ATOM 637 O O . MET A 1 83 ? 8.801 -1.121 -11.020 1.00 94.31 83 MET A O 1
ATOM 641 N N . LEU A 1 84 ? 8.838 1.042 -11.609 1.00 93.56 84 LEU A N 1
ATOM 642 C CA . LEU A 1 84 ? 7.818 0.927 -12.644 1.00 93.56 84 LEU A CA 1
ATOM 643 C C . LEU A 1 84 ? 8.418 1.358 -13.983 1.00 93.56 84 LEU A C 1
ATOM 645 O O . LEU A 1 84 ? 9.002 2.437 -14.084 1.00 93.56 84 LEU A O 1
ATOM 649 N N . LYS A 1 85 ? 8.292 0.512 -15.007 1.00 91.12 85 LYS A N 1
ATOM 650 C CA . LYS A 1 85 ? 8.687 0.832 -16.385 1.00 91.12 85 LYS A CA 1
ATOM 651 C C . LYS A 1 85 ? 7.432 1.019 -17.224 1.00 91.12 85 LYS A C 1
ATOM 653 O O . LYS A 1 85 ? 6.618 0.101 -17.277 1.00 91.12 85 LYS A O 1
ATOM 658 N N . CYS A 1 86 ? 7.297 2.156 -17.900 1.00 87.81 86 CYS A N 1
ATOM 659 C CA . CYS A 1 86 ? 6.222 2.388 -18.866 1.00 87.81 86 CYS A CA 1
ATOM 660 C C . CYS A 1 86 ? 6.773 2.438 -20.287 1.00 87.81 86 CYS A C 1
ATOM 662 O O . CYS A 1 86 ? 7.953 2.716 -20.505 1.00 87.81 86 CYS A O 1
ATOM 664 N N . THR A 1 87 ? 5.917 2.143 -21.262 1.00 79.94 87 THR A N 1
ATOM 665 C CA . THR A 1 87 ? 6.306 2.128 -22.678 1.00 79.94 87 THR A CA 1
ATOM 666 C C . THR A 1 87 ? 6.362 3.525 -23.305 1.00 79.94 87 THR A C 1
ATOM 668 O O . THR A 1 87 ? 6.987 3.685 -24.350 1.00 79.94 87 THR A O 1
ATOM 671 N N . SER A 1 88 ? 5.729 4.537 -22.701 1.00 68.31 88 SER A N 1
ATOM 672 C CA . SER A 1 88 ? 5.848 5.947 -23.093 1.00 68.31 88 SER A CA 1
ATOM 673 C C . SER A 1 88 ? 6.935 6.649 -22.273 1.00 68.31 88 SER A C 1
ATOM 675 O O . SER A 1 88 ? 7.064 6.443 -21.070 1.00 68.31 88 SER A O 1
ATOM 677 N N . SER A 1 89 ? 7.728 7.504 -22.924 1.00 57.97 89 SER A N 1
ATOM 678 C CA . SER A 1 89 ? 8.871 8.221 -22.336 1.00 57.97 89 SER A CA 1
ATOM 679 C C . SER A 1 89 ? 8.493 9.396 -21.418 1.00 57.97 89 SER A C 1
ATOM 681 O O . SER A 1 89 ? 9.334 10.253 -21.152 1.00 57.97 89 SER A O 1
ATOM 683 N N . SER A 1 90 ? 7.235 9.508 -20.985 1.00 54.03 90 SER A N 1
ATOM 684 C CA . SER A 1 90 ? 6.783 10.596 -20.116 1.00 54.03 90 SER A CA 1
ATOM 685 C C . SER A 1 90 ? 7.037 10.264 -18.641 1.00 54.03 90 SER A C 1
ATOM 687 O O . SER A 1 90 ? 7.054 9.105 -18.231 1.00 54.03 90 SER A O 1
ATOM 689 N N . ASN A 1 91 ? 7.194 11.304 -17.815 1.00 60.19 91 ASN A N 1
ATOM 690 C CA . ASN A 1 91 ? 7.358 11.252 -16.351 1.00 60.19 91 ASN A CA 1
ATOM 691 C C . ASN A 1 91 ? 6.190 10.569 -15.586 1.00 60.19 91 ASN A C 1
ATOM 693 O O . ASN A 1 91 ? 6.104 10.667 -14.364 1.00 60.19 91 ASN A O 1
ATOM 697 N N . GLU A 1 92 ? 5.276 9.888 -16.279 1.00 66.94 92 GLU A N 1
ATOM 698 C CA . GLU A 1 92 ? 4.069 9.256 -15.741 1.00 66.94 92 GLU A CA 1
ATOM 699 C C . GLU A 1 92 ? 4.375 8.069 -14.815 1.00 66.94 92 GLU A C 1
ATOM 701 O O . GLU A 1 92 ? 3.647 7.850 -13.845 1.00 66.94 92 GLU A O 1
ATOM 706 N N . CYS A 1 93 ? 5.483 7.349 -15.032 1.00 86.69 93 CYS A N 1
ATOM 707 C CA . CYS A 1 93 ? 5.807 6.176 -14.212 1.00 86.69 93 CYS A CA 1
ATOM 708 C C . CYS A 1 93 ? 6.182 6.519 -12.771 1.00 86.69 93 CYS A C 1
ATOM 710 O O . CYS A 1 93 ? 5.993 5.681 -11.896 1.00 86.69 93 CYS A O 1
ATOM 712 N N . GLY A 1 94 ? 6.720 7.717 -12.510 1.00 90.44 94 GLY A N 1
ATOM 713 C CA . GLY A 1 94 ? 7.089 8.128 -11.152 1.00 90.44 94 GLY A CA 1
ATOM 714 C C . GLY A 1 94 ? 5.856 8.220 -10.256 1.00 90.44 94 GLY A C 1
ATOM 715 O O . GLY A 1 94 ? 5.772 7.541 -9.239 1.00 90.44 94 GLY A O 1
ATOM 716 N N . ALA A 1 95 ? 4.841 8.963 -10.705 1.00 91.62 95 ALA A N 1
ATOM 717 C CA . ALA A 1 95 ? 3.579 9.094 -9.980 1.00 91.62 95 ALA A CA 1
ATOM 718 C C . ALA A 1 95 ? 2.821 7.759 -9.873 1.00 91.62 95 ALA A C 1
ATOM 720 O O . ALA A 1 95 ? 2.234 7.458 -8.835 1.00 91.62 95 ALA A O 1
ATOM 721 N N . GLN A 1 96 ? 2.840 6.937 -10.927 1.00 94.38 96 GLN A N 1
ATOM 722 C CA . GLN A 1 96 ? 2.231 5.606 -10.893 1.00 94.38 96 GLN A CA 1
ATOM 723 C C . GLN A 1 96 ? 2.961 4.655 -9.932 1.00 94.38 96 GLN A C 1
ATOM 725 O O . GLN A 1 96 ? 2.306 3.910 -9.204 1.00 94.38 96 GLN A O 1
ATOM 730 N N . ARG A 1 97 ? 4.299 4.693 -9.880 1.00 95.38 97 ARG A N 1
ATOM 731 C CA . ARG A 1 97 ? 5.091 3.949 -8.891 1.00 95.38 97 ARG A CA 1
ATOM 732 C C . ARG A 1 97 ? 4.683 4.364 -7.484 1.00 95.38 97 ARG A C 1
ATOM 734 O O . ARG A 1 97 ? 4.321 3.492 -6.702 1.00 95.38 97 ARG A O 1
ATOM 741 N N . ASP A 1 98 ? 4.683 5.662 -7.192 1.00 96.06 98 ASP A N 1
ATOM 742 C CA . ASP A 1 98 ? 4.343 6.181 -5.862 1.00 96.06 98 ASP A CA 1
ATOM 743 C C . ASP A 1 98 ? 2.928 5.748 -5.451 1.00 96.06 98 ASP A C 1
ATOM 745 O O . ASP A 1 98 ? 2.693 5.294 -4.331 1.00 96.06 98 ASP A O 1
ATOM 749 N N . MET A 1 99 ? 1.988 5.795 -6.398 1.00 96.94 99 MET A N 1
ATOM 750 C CA . MET A 1 99 ? 0.622 5.326 -6.195 1.00 96.94 99 MET A CA 1
ATOM 751 C C . MET A 1 99 ? 0.552 3.817 -5.926 1.00 96.94 99 MET A C 1
ATOM 753 O O . MET A 1 99 ? -0.229 3.385 -5.080 1.00 96.94 99 MET A O 1
ATOM 757 N N . LEU A 1 100 ? 1.337 2.991 -6.624 1.00 97.31 100 LEU A N 1
ATOM 758 C CA . LEU A 1 100 ? 1.365 1.547 -6.377 1.00 97.31 100 LEU A CA 1
ATOM 759 C C . LEU A 1 100 ? 2.012 1.207 -5.036 1.00 97.31 100 LEU A C 1
ATOM 761 O O . LEU A 1 100 ? 1.508 0.338 -4.328 1.00 97.31 100 LEU A O 1
ATOM 765 N N . GLU A 1 101 ? 3.083 1.901 -4.660 1.00 97.88 101 GLU A N 1
ATOM 766 C CA . GLU A 1 101 ? 3.708 1.759 -3.345 1.00 97.88 101 GLU A CA 1
ATOM 767 C C . GLU A 1 101 ? 2.714 2.086 -2.229 1.00 97.88 101 GLU A C 1
ATOM 769 O O . GLU A 1 101 ? 2.544 1.297 -1.294 1.00 97.88 101 GLU A O 1
ATOM 774 N N . GLU A 1 102 ? 1.993 3.201 -2.363 1.00 97.75 102 GLU A N 1
ATOM 775 C CA . GLU A 1 102 ? 0.929 3.581 -1.438 1.00 97.75 102 GLU A CA 1
ATOM 776 C C . GLU A 1 102 ? -0.170 2.514 -1.371 1.00 97.75 102 GLU A C 1
AT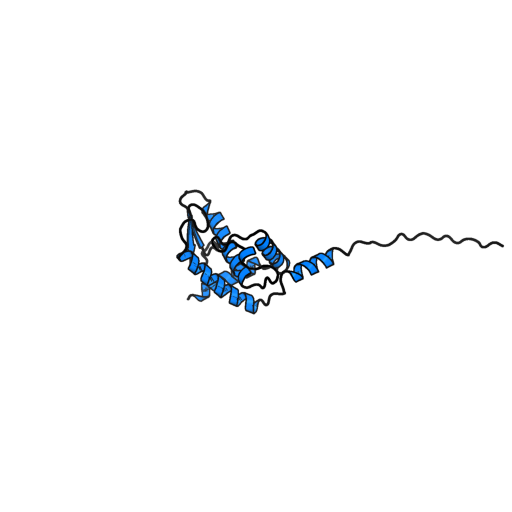OM 778 O O . GLU A 1 102 ? -0.526 2.063 -0.277 1.00 97.75 102 GLU A O 1
ATOM 783 N N . ARG A 1 103 ? -0.659 2.049 -2.529 1.00 97.81 103 ARG A N 1
ATOM 784 C CA . ARG A 1 103 ? -1.665 0.982 -2.610 1.00 97.81 103 ARG A CA 1
ATOM 785 C C . ARG A 1 103 ? -1.201 -0.255 -1.856 1.00 97.81 103 ARG A C 1
ATOM 787 O O . ARG A 1 103 ? -1.918 -0.691 -0.961 1.00 97.81 103 ARG A O 1
ATOM 794 N N . ILE A 1 104 ? 0.001 -0.775 -2.130 1.00 97.56 104 ILE A N 1
ATOM 795 C CA . ILE A 1 104 ? 0.554 -1.957 -1.444 1.00 97.56 104 ILE A CA 1
ATOM 796 C C . ILE A 1 104 ? 0.606 -1.746 0.0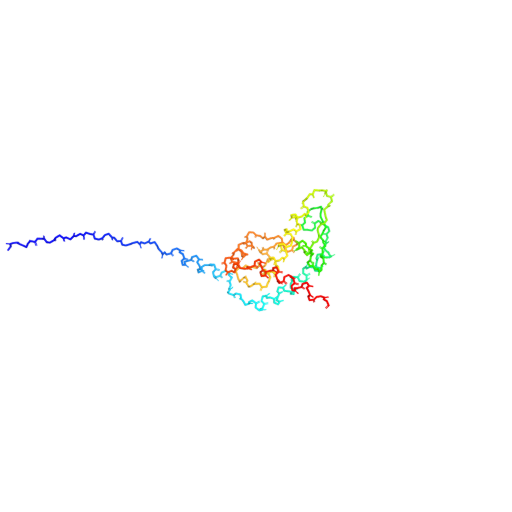68 1.00 97.56 104 ILE A C 1
ATOM 798 O O . ILE A 1 104 ? 0.200 -2.638 0.821 1.00 97.56 104 ILE A O 1
ATOM 802 N N . MET A 1 105 ? 1.082 -0.586 0.530 1.00 97.81 105 MET A N 1
ATOM 803 C CA . MET A 1 105 ? 1.129 -0.271 1.959 1.00 97.81 105 MET A CA 1
ATOM 804 C C . MET A 1 105 ? -0.272 -0.279 2.578 1.00 97.81 105 MET A C 1
ATOM 806 O O . MET A 1 105 ? -0.489 -0.914 3.614 1.00 97.81 105 MET A O 1
ATOM 810 N N . PHE A 1 106 ? -1.238 0.385 1.948 1.00 98.25 106 PHE A N 1
ATOM 811 C CA . PHE A 1 106 ? -2.593 0.493 2.477 1.00 98.25 106 PHE A CA 1
ATOM 812 C C . PHE A 1 106 ? -3.346 -0.821 2.435 1.00 98.25 106 PHE A C 1
ATOM 814 O O . PHE A 1 106 ? -3.937 -1.184 3.447 1.00 98.25 106 PHE A O 1
ATOM 821 N N . VAL A 1 107 ? -3.297 -1.576 1.337 1.00 98.19 107 VAL A N 1
ATOM 822 C CA . VAL A 1 107 ? -3.972 -2.876 1.287 1.00 98.19 107 VAL A CA 1
ATOM 823 C C . VAL A 1 107 ? -3.344 -3.860 2.281 1.00 98.19 107 VAL A C 1
ATOM 825 O O . VAL A 1 107 ? -4.062 -4.621 2.929 1.00 98.19 107 VAL A O 1
ATOM 828 N N . SER A 1 108 ? -2.023 -3.783 2.510 1.00 98.12 108 SER A N 1
ATOM 829 C CA . SER A 1 108 ? -1.327 -4.601 3.522 1.00 98.12 108 SER A CA 1
ATOM 830 C C . SER A 1 108 ? -1.753 -4.252 4.933 1.00 98.12 108 SER A C 1
ATOM 832 O O . SER A 1 108 ? -1.963 -5.150 5.746 1.00 98.12 108 SER A O 1
ATOM 834 N N . LEU A 1 109 ? -1.945 -2.964 5.221 1.00 97.88 109 LEU A N 1
ATOM 835 C CA . LEU A 1 109 ? -2.535 -2.531 6.479 1.00 97.88 109 LEU A CA 1
ATOM 836 C C . LEU A 1 109 ? -3.994 -2.986 6.594 1.00 97.88 109 LEU A C 1
ATOM 838 O O . LEU A 1 109 ? -4.388 -3.522 7.629 1.00 97.88 109 LEU A O 1
ATOM 842 N N . LEU A 1 110 ? -4.793 -2.784 5.546 1.00 97.25 110 LEU A N 1
ATOM 843 C CA . LEU A 1 110 ? -6.217 -3.088 5.552 1.00 97.25 110 LEU A CA 1
ATOM 844 C C . LEU A 1 110 ? -6.478 -4.571 5.783 1.00 97.25 110 LEU A C 1
ATOM 846 O O . LEU A 1 110 ? -7.442 -4.871 6.472 1.00 97.25 110 LEU A O 1
ATOM 850 N N . ASP A 1 111 ? -5.633 -5.489 5.320 1.00 96.69 111 ASP A N 1
ATOM 851 C CA . ASP A 1 111 ? -5.821 -6.920 5.592 1.00 96.69 111 ASP A CA 1
ATOM 852 C C . ASP A 1 111 ? -5.573 -7.319 7.040 1.00 96.69 111 ASP A C 1
ATOM 854 O O . ASP A 1 111 ? -6.206 -8.247 7.543 1.00 96.69 111 ASP A O 1
ATOM 858 N N . VAL A 1 112 ? -4.684 -6.608 7.728 1.00 96.25 112 VAL A N 1
ATOM 859 C CA . VAL A 1 112 ? -4.264 -6.976 9.085 1.00 96.25 112 VAL A CA 1
ATOM 860 C C . VAL A 1 112 ? -5.076 -6.254 10.152 1.00 96.25 112 VAL A C 1
ATOM 862 O O . VAL A 1 112 ? -5.229 -6.757 11.266 1.00 96.25 112 VAL A O 1
ATOM 865 N N . VAL A 1 113 ? -5.627 -5.082 9.828 1.00 94.12 113 VAL A N 1
ATOM 866 C CA . VAL A 1 113 ? -6.547 -4.376 10.720 1.00 94.12 113 VAL A CA 1
ATOM 867 C C . VAL A 1 113 ? -7.928 -5.021 10.675 1.00 94.12 113 VAL A C 1
ATOM 869 O O . VAL A 1 113 ? -8.447 -5.446 9.636 1.00 94.12 113 VAL A O 1
ATOM 872 N N . ARG A 1 114 ? -8.573 -5.076 11.839 1.00 91.50 114 ARG A N 1
ATOM 873 C CA . ARG A 1 114 ? -9.948 -5.573 11.941 1.00 91.50 114 ARG A CA 1
ATOM 874 C C . ARG A 1 114 ? -10.922 -4.545 11.367 1.00 91.50 114 ARG A C 1
ATOM 876 O O . ARG A 1 114 ? -11.001 -3.428 11.871 1.00 91.50 114 ARG A O 1
ATOM 883 N N . THR A 1 115 ? -11.708 -4.968 10.378 1.00 91.44 115 THR A N 1
ATOM 884 C CA . THR A 1 115 ? -12.763 -4.175 9.721 1.00 91.44 115 THR A CA 1
ATOM 885 C C . THR A 1 115 ? -14.120 -4.876 9.878 1.00 91.44 115 THR A C 1
ATOM 887 O O . THR A 1 115 ? -14.687 -5.368 8.910 1.00 91.44 115 THR A O 1
ATOM 890 N N . PRO A 1 116 ? -14.670 -4.992 11.102 1.00 88.50 116 PRO A N 1
ATOM 891 C CA . PRO A 1 116 ? -15.849 -5.828 11.371 1.00 88.50 116 PRO A CA 1
ATOM 892 C C . PRO A 1 116 ? -17.120 -5.400 10.620 1.00 88.50 116 PRO A C 1
ATOM 894 O O . PRO A 1 116 ? -18.087 -6.154 10.584 1.00 88.50 116 PRO A O 1
ATOM 897 N N . LYS A 1 117 ? -17.141 -4.186 10.061 1.00 89.81 117 LYS A N 1
ATOM 898 C CA . LYS A 1 117 ? -18.271 -3.621 9.317 1.00 89.81 117 LYS A CA 1
ATOM 899 C C . LYS A 1 117 ? -18.057 -3.609 7.799 1.00 89.81 117 LYS A C 1
ATOM 901 O O . LYS A 1 117 ? -18.938 -3.132 7.094 1.00 89.81 117 LYS A O 1
ATOM 906 N N . ALA A 1 118 ? -16.916 -4.093 7.305 1.00 91.81 118 ALA A N 1
ATOM 907 C CA . ALA A 1 118 ? -16.607 -4.124 5.879 1.00 91.81 118 ALA A CA 1
ATOM 908 C C . ALA A 1 118 ? -15.732 -5.343 5.526 1.00 91.81 118 ALA A C 1
ATOM 910 O O . ALA A 1 118 ? -14.604 -5.446 6.032 1.00 91.81 118 ALA A O 1
ATOM 911 N N . PRO A 1 119 ? -16.217 -6.263 4.672 1.00 93.62 119 PRO A N 1
ATOM 912 C CA . PRO A 1 119 ? -15.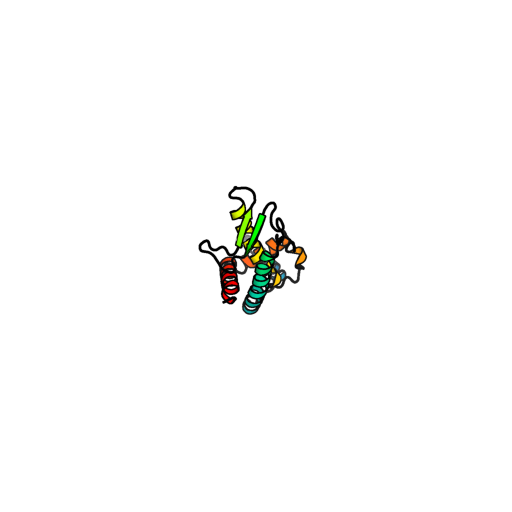377 -7.308 4.099 1.00 93.62 119 PRO A CA 1
ATOM 913 C C . PRO A 1 119 ? -14.303 -6.689 3.182 1.00 93.62 119 PRO A C 1
ATOM 915 O O . PRO A 1 119 ? -14.440 -5.558 2.713 1.00 93.62 119 PRO A O 1
ATOM 918 N N . LYS A 1 120 ? -13.179 -7.395 2.998 1.00 91.44 120 LYS A N 1
ATOM 919 C CA . LYS A 1 120 ? -11.963 -6.836 2.368 1.00 91.44 120 LYS A CA 1
ATOM 920 C C . LYS A 1 120 ? -12.146 -6.505 0.887 1.00 91.44 120 LYS A C 1
ATOM 922 O O . LYS A 1 120 ? -11.603 -5.510 0.421 1.00 91.44 120 LYS A O 1
ATOM 927 N N . ASP A 1 121 ? -12.954 -7.289 0.187 1.00 94.88 121 ASP A N 1
ATOM 928 C CA . ASP A 1 121 ? -13.337 -7.100 -1.215 1.00 94.88 121 ASP A CA 1
ATOM 929 C C . ASP A 1 121 ? -14.093 -5.785 -1.474 1.00 94.88 121 ASP A C 1
ATOM 931 O O . ASP A 1 121 ? -14.066 -5.272 -2.589 1.00 94.88 121 ASP A O 1
ATOM 935 N N . LEU A 1 122 ? -14.711 -5.192 -0.445 1.00 96.94 122 LEU A N 1
ATOM 936 C CA . LEU A 1 122 ? -15.318 -3.860 -0.535 1.00 96.94 122 LEU A CA 1
ATOM 937 C C . LEU A 1 122 ? -14.338 -2.717 -0.254 1.00 96.94 122 LEU A C 1
ATOM 939 O O . LEU A 1 122 ? -14.694 -1.558 -0.465 1.00 96.94 122 LEU A O 1
ATOM 943 N N . LEU A 1 123 ? -13.126 -2.999 0.228 1.00 97.44 123 LEU A N 1
ATOM 944 C CA . LEU A 1 123 ? -12.148 -1.974 0.609 1.00 97.44 123 LEU A CA 1
ATOM 945 C C . LEU A 1 123 ? -11.155 -1.664 -0.510 1.00 97.44 123 LEU A C 1
ATOM 947 O O . LEU A 1 123 ? -10.679 -0.535 -0.607 1.00 97.44 123 LEU A O 1
ATOM 951 N N . TYR A 1 124 ? -10.839 -2.640 -1.356 1.00 98.25 124 TYR A N 1
ATOM 952 C CA . TYR A 1 124 ? -9.926 -2.453 -2.477 1.00 98.25 124 TYR A CA 1
ATOM 953 C C . TYR A 1 124 ? -10.160 -3.503 -3.567 1.00 98.25 124 TYR A C 1
ATOM 955 O O . TYR A 1 124 ? -10.665 -4.596 -3.315 1.00 98.25 124 TYR A O 1
ATOM 963 N N . ASN A 1 125 ? -9.751 -3.188 -4.792 1.00 97.69 125 ASN A N 1
ATOM 964 C CA . ASN A 1 125 ? -9.753 -4.138 -5.894 1.00 97.69 125 ASN A CA 1
ATOM 965 C C . ASN A 1 125 ? -8.635 -5.177 -5.693 1.00 97.69 125 ASN A C 1
ATOM 967 O O . ASN A 1 125 ? -7.459 -4.824 -5.669 1.00 97.69 125 ASN A O 1
ATOM 971 N N . ALA A 1 126 ? -8.972 -6.463 -5.578 1.00 95.12 126 ALA A N 1
ATOM 972 C CA . ALA A 1 126 ? -7.979 -7.512 -5.319 1.00 95.12 126 ALA A CA 1
ATOM 973 C C . ALA A 1 126 ? -6.918 -7.655 -6.431 1.00 95.12 126 ALA A C 1
ATOM 975 O O . ALA A 1 126 ? -5.788 -8.056 -6.157 1.00 95.12 126 ALA A O 1
ATOM 976 N N . ARG A 1 127 ? -7.259 -7.295 -7.677 1.00 95.12 127 ARG A N 1
ATOM 977 C CA . ARG A 1 127 ? -6.349 -7.372 -8.824 1.00 95.12 127 ARG A CA 1
ATOM 978 C C . ARG A 1 127 ? -5.420 -6.162 -8.893 1.00 95.12 127 ARG A C 1
ATOM 980 O O . ARG A 1 127 ? -4.221 -6.353 -9.050 1.00 95.12 127 ARG A O 1
ATOM 987 N N . THR A 1 128 ? -5.938 -4.942 -8.788 1.00 96.06 128 THR A N 1
ATOM 988 C CA . THR A 1 128 ? -5.149 -3.706 -8.999 1.00 96.06 128 THR A CA 1
ATOM 989 C C . THR A 1 128 ? -4.660 -3.053 -7.705 1.00 96.06 128 THR A C 1
ATOM 991 O O . THR A 1 128 ? -3.857 -2.122 -7.755 1.00 96.06 128 THR A O 1
ATOM 994 N N . TRP A 1 129 ? -5.172 -3.512 -6.560 1.00 97.75 129 TRP A N 1
ATOM 995 C CA . TRP A 1 129 ? -4.981 -2.942 -5.219 1.00 97.75 129 TRP A CA 1
ATOM 996 C C . TRP A 1 129 ? -5.417 -1.486 -5.071 1.00 97.75 129 TRP A C 1
ATOM 998 O O . TRP A 1 129 ? -5.073 -0.817 -4.101 1.00 97.75 129 TRP A O 1
ATOM 1008 N N . GLU A 1 130 ? -6.203 -0.990 -6.018 1.00 98.00 130 GLU A N 1
ATOM 1009 C CA . GLU A 1 130 ? -6.831 0.314 -5.914 1.00 98.00 130 GLU A CA 1
ATOM 1010 C C . GLU A 1 130 ? -7.855 0.323 -4.781 1.00 98.00 130 GLU A C 1
ATOM 1012 O O . GLU A 1 130 ? -8.723 -0.551 -4.711 1.00 98.00 130 GLU A O 1
ATOM 1017 N N . LEU A 1 131 ? -7.753 1.308 -3.889 1.00 98.06 131 LEU A N 1
ATOM 1018 C CA . LEU A 1 131 ? -8.707 1.477 -2.802 1.00 98.06 131 LEU A CA 1
ATOM 1019 C C . LEU A 1 131 ? -10.056 1.931 -3.358 1.00 98.06 131 LEU A C 1
ATOM 1021 O O . LEU A 1 131 ? -10.140 2.807 -4.216 1.00 98.06 131 LEU A O 1
ATOM 1025 N N . THR A 1 132 ? -11.130 1.370 -2.814 1.00 98.12 132 THR A N 1
ATOM 1026 C CA . THR A 1 132 ? -12.479 1.889 -3.048 1.00 98.12 132 THR A CA 1
ATOM 1027 C C . THR A 1 132 ? -12.698 3.160 -2.214 1.00 98.12 132 THR A C 1
ATOM 1029 O O . THR A 1 132 ? -11.934 3.426 -1.277 1.00 98.12 132 THR A O 1
ATOM 1032 N N . PRO A 1 133 ? -13.782 3.925 -2.448 1.00 97.69 133 PRO A N 1
ATOM 1033 C CA . PRO A 1 133 ? -14.150 5.027 -1.558 1.00 97.69 133 PRO A CA 1
ATOM 1034 C C . PRO A 1 133 ? -14.266 4.605 -0.083 1.00 97.69 133 PRO A C 1
ATOM 1036 O O . PRO A 1 133 ? -13.881 5.355 0.812 1.00 97.69 133 PRO A O 1
ATOM 1039 N N . MET A 1 134 ? -14.732 3.378 0.177 1.00 96.25 134 MET A N 1
ATOM 1040 C CA . MET A 1 134 ? -14.793 2.819 1.529 1.00 96.25 134 MET A CA 1
ATOM 1041 C C . MET A 1 134 ? -13.397 2.499 2.077 1.00 96.25 134 MET A C 1
ATOM 1043 O O . MET A 1 134 ? -13.120 2.790 3.237 1.00 96.25 134 MET A O 1
ATOM 1047 N N . GLY A 1 135 ? -12.497 1.949 1.257 1.00 97.31 135 GLY A N 1
ATOM 1048 C CA . GLY A 1 135 ? -11.097 1.748 1.635 1.00 97.31 135 GLY A CA 1
ATOM 1049 C C . GLY A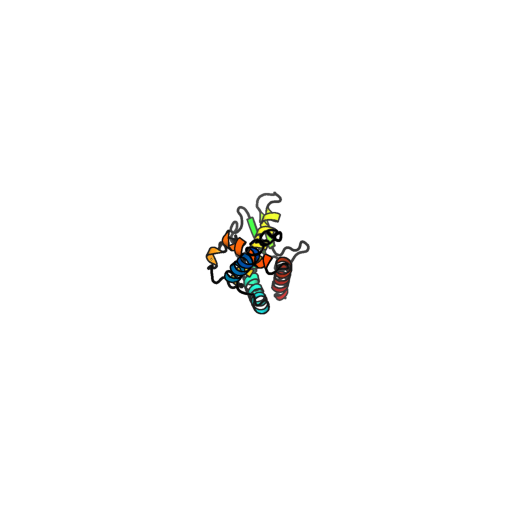 1 135 ? -10.430 3.045 2.085 1.00 97.31 135 GLY A C 1
ATOM 1050 O O . GLY A 1 135 ? -9.836 3.087 3.165 1.00 97.31 135 GLY A O 1
ATOM 1051 N N . TYR A 1 136 ? -10.595 4.119 1.305 1.00 97.50 136 TYR A N 1
ATOM 1052 C CA . TYR A 1 136 ? -10.086 5.446 1.664 1.00 97.50 136 TYR A CA 1
ATOM 1053 C C . TYR A 1 136 ? -10.687 5.963 2.972 1.00 97.50 136 TYR A C 1
ATOM 1055 O O . TYR A 1 136 ? -9.955 6.480 3.814 1.00 97.50 136 TYR A O 1
ATOM 1063 N N . GLU A 1 137 ? -11.988 5.768 3.201 1.00 96.19 137 GLU A N 1
ATOM 1064 C CA . GLU A 1 137 ? -12.618 6.138 4.472 1.00 96.19 137 GLU A CA 1
ATOM 1065 C C . GLU A 1 137 ? -11.954 5.432 5.671 1.00 96.19 137 GLU A C 1
ATOM 1067 O O . GLU A 1 137 ? -11.669 6.058 6.695 1.00 96.19 137 GLU A O 1
ATOM 1072 N N . TYR A 1 138 ? -11.658 4.136 5.546 1.00 96.00 138 TYR A N 1
ATOM 1073 C CA . TYR A 1 138 ? -11.012 3.361 6.609 1.00 96.00 138 TYR A CA 1
ATOM 1074 C C . TYR A 1 138 ? -9.573 3.817 6.875 1.00 96.00 138 TYR A C 1
ATOM 1076 O O . TYR A 1 138 ? -9.179 3.942 8.039 1.00 96.00 138 TYR A O 1
ATOM 1084 N N . ILE A 1 139 ? -8.798 4.107 5.825 1.00 96.88 139 ILE A N 1
ATOM 1085 C CA . ILE A 1 139 ? -7.457 4.690 5.972 1.00 96.88 139 ILE A CA 1
ATOM 1086 C C . ILE A 1 139 ? -7.535 6.059 6.655 1.00 96.88 139 ILE A C 1
ATOM 1088 O O . ILE A 1 139 ? -6.764 6.326 7.576 1.00 96.88 139 ILE A O 1
ATOM 1092 N N . GLU A 1 140 ? -8.512 6.892 6.300 1.00 95.69 140 GLU A N 1
ATOM 1093 C CA . GLU A 1 140 ? -8.711 8.201 6.924 1.00 95.69 140 GLU A CA 1
ATOM 1094 C C . GLU A 1 140 ? -9.077 8.107 8.412 1.00 95.69 140 GLU A C 1
ATOM 1096 O O . GLU A 1 140 ? -8.569 8.882 9.228 1.00 95.69 140 GLU A O 1
ATOM 1101 N N . ILE A 1 141 ? -9.904 7.133 8.806 1.00 94.31 141 ILE A N 1
ATOM 1102 C CA . ILE A 1 141 ? -10.190 6.852 10.223 1.00 94.31 141 ILE A CA 1
ATOM 1103 C C . ILE A 1 141 ? -8.902 6.461 10.961 1.00 94.31 141 ILE A C 1
ATOM 1105 O O . ILE A 1 141 ? -8.631 6.975 12.053 1.00 94.31 141 ILE A O 1
ATOM 1109 N N . LEU A 1 142 ? -8.086 5.581 10.371 1.00 94.81 142 LEU A N 1
ATOM 1110 C CA . LEU A 1 142 ? -6.801 5.177 10.949 1.00 94.81 142 LEU A CA 1
ATOM 1111 C C . LEU A 1 142 ? -5.843 6.366 11.065 1.00 94.81 142 LEU A C 1
ATOM 1113 O O . LEU A 1 142 ? -5.234 6.535 12.117 1.00 94.81 142 LEU A O 1
ATOM 1117 N N . ARG A 1 143 ? -5.763 7.227 10.048 1.00 95.38 143 ARG A N 1
ATOM 1118 C CA . ARG A 1 143 ? -4.913 8.426 10.033 1.00 95.38 143 ARG A CA 1
ATOM 1119 C C . ARG A 1 143 ? -5.314 9.430 11.110 1.00 95.38 143 ARG A C 1
ATOM 1121 O O . ARG A 1 143 ? -4.462 9.947 11.827 1.00 95.38 143 ARG A O 1
ATOM 1128 N N . LYS A 1 144 ? -6.616 9.681 11.276 1.00 94.25 144 LYS A N 1
ATOM 1129 C CA . LYS A 1 144 ? -7.137 10.554 12.343 1.00 94.25 144 LYS A CA 1
ATOM 1130 C C . LYS A 1 144 ? -6.829 10.005 13.735 1.00 94.25 144 LYS A C 1
ATOM 1132 O O . LYS A 1 144 ? -6.599 10.779 14.662 1.00 94.25 144 LYS A O 1
ATOM 1137 N N . ARG A 1 145 ? -6.852 8.679 13.895 1.00 93.06 145 ARG A N 1
ATOM 1138 C CA . ARG A 1 145 ? -6.586 8.017 15.178 1.00 93.06 145 ARG A CA 1
ATOM 1139 C C . ARG A 1 145 ? -5.096 7.896 15.494 1.00 93.06 145 ARG A C 1
ATOM 1141 O O . ARG A 1 145 ? -4.724 7.992 16.661 1.00 93.06 145 ARG A O 1
ATOM 1148 N N . TYR A 1 146 ? -4.272 7.684 14.475 1.00 93.69 146 TYR A N 1
ATOM 1149 C CA . TYR A 1 146 ? -2.829 7.490 14.567 1.00 93.69 146 TYR A CA 1
ATOM 1150 C C . TYR A 1 146 ? -2.134 8.532 13.675 1.00 93.69 146 TYR A C 1
ATOM 1152 O O . TYR A 1 146 ? -1.867 8.256 12.507 1.00 93.69 146 TYR A O 1
ATOM 1160 N N . PRO A 1 147 ? -1.849 9.745 14.190 1.00 94.62 147 PRO A N 1
ATOM 1161 C CA . PRO A 1 147 ? -1.273 10.826 13.383 1.00 94.62 147 PRO A CA 1
ATOM 1162 C C . PRO A 1 147 ? 0.094 10.494 12.766 1.00 94.62 147 PRO A C 1
ATOM 1164 O O . PRO A 1 147 ? 0.484 11.099 11.773 1.00 94.62 147 PRO A O 1
ATOM 1167 N N . ASP A 1 148 ? 0.815 9.523 13.333 1.00 96.00 148 ASP A N 1
ATOM 1168 C CA . ASP A 1 148 ? 2.098 9.011 12.848 1.00 96.00 148 ASP A CA 1
ATOM 1169 C C . ASP A 1 148 ? 1.957 7.857 11.837 1.00 96.00 148 ASP A C 1
ATOM 1171 O O . ASP A 1 148 ? 2.957 7.208 11.525 1.00 96.00 148 ASP A O 1
ATOM 1175 N N . LEU A 1 149 ? 0.745 7.571 11.333 1.00 96.19 149 LEU A N 1
ATOM 1176 C CA . LEU A 1 149 ? 0.454 6.377 10.531 1.00 96.19 149 LEU A CA 1
ATOM 1177 C C . LEU A 1 149 ? 1.416 6.197 9.351 1.00 96.19 149 LEU A C 1
ATOM 1179 O O . LEU A 1 149 ? 1.969 5.114 9.200 1.00 96.19 149 LEU A O 1
ATOM 1183 N N . TYR A 1 150 ? 1.658 7.233 8.545 1.00 95.75 150 TYR A N 1
ATOM 1184 C CA . TYR A 1 150 ? 2.536 7.115 7.374 1.00 95.75 150 TYR A CA 1
ATOM 1185 C C . TYR A 1 150 ? 3.988 6.832 7.752 1.00 95.75 150 TYR A C 1
ATOM 1187 O O . TYR A 1 150 ? 4.587 5.892 7.234 1.00 95.75 150 TYR A O 1
ATOM 1195 N N . THR A 1 151 ? 4.532 7.561 8.728 1.00 96.25 151 THR A N 1
ATOM 1196 C CA . THR A 1 151 ? 5.879 7.300 9.255 1.00 96.25 151 THR A CA 1
ATOM 1197 C C . THR A 1 151 ? 5.990 5.882 9.809 1.00 96.25 151 THR A C 1
ATOM 1199 O O . THR A 1 151 ? 6.996 5.200 9.614 1.00 96.25 151 THR A O 1
ATOM 1202 N N . ARG A 1 152 ? 4.944 5.410 10.493 1.00 96.50 152 ARG A N 1
ATOM 1203 C CA . ARG A 1 152 ? 4.869 4.048 11.015 1.00 96.50 152 ARG A CA 1
ATOM 1204 C C . ARG A 1 152 ? 4.850 3.016 9.890 1.00 96.50 152 ARG A C 1
ATOM 1206 O O . ARG A 1 152 ? 5.627 2.070 9.962 1.00 96.50 152 ARG A O 1
ATOM 1213 N N . LEU A 1 153 ? 4.029 3.201 8.857 1.00 97.12 153 LEU A N 1
ATOM 1214 C CA . LEU A 1 153 ? 3.979 2.314 7.691 1.00 97.12 153 LEU A CA 1
ATOM 1215 C C . LEU A 1 153 ? 5.327 2.255 6.967 1.00 97.12 153 LEU A C 1
ATOM 1217 O O . LEU A 1 153 ? 5.806 1.157 6.707 1.00 97.12 153 LEU A O 1
ATOM 1221 N N . GLY A 1 154 ? 5.994 3.392 6.756 1.00 96.06 154 GLY A N 1
ATOM 1222 C CA . GLY A 1 154 ? 7.333 3.420 6.159 1.00 96.06 154 GLY A CA 1
ATOM 1223 C C . GLY A 1 154 ? 8.357 2.593 6.949 1.00 96.06 154 GLY A C 1
ATOM 1224 O O . GLY A 1 154 ? 9.103 1.801 6.376 1.00 96.06 154 GLY A O 1
ATOM 1225 N N . ARG A 1 155 ? 8.345 2.678 8.289 1.00 95.75 155 ARG A N 1
ATOM 1226 C CA . ARG A 1 155 ? 9.201 1.832 9.148 1.00 95.75 155 ARG A CA 1
ATOM 1227 C C . ARG A 1 155 ? 8.860 0.346 9.040 1.00 95.75 155 ARG A C 1
ATOM 1229 O O . ARG A 1 155 ? 9.763 -0.492 9.072 1.00 95.75 155 ARG A O 1
ATOM 1236 N N . LEU A 1 156 ? 7.573 0.016 8.936 1.00 96.81 156 LEU A N 1
ATOM 1237 C CA . LEU A 1 156 ? 7.120 -1.364 8.769 1.00 96.81 156 LEU A CA 1
ATOM 1238 C C . LEU A 1 156 ? 7.560 -1.939 7.420 1.00 96.81 156 LEU A C 1
ATOM 1240 O O . LEU A 1 156 ? 8.039 -3.069 7.392 1.00 96.81 156 LEU A O 1
ATOM 1244 N N . VAL A 1 157 ? 7.469 -1.159 6.339 1.00 97.38 157 VAL A N 1
ATOM 1245 C CA . VAL A 1 157 ? 8.003 -1.522 5.016 1.00 97.38 157 VAL A CA 1
ATOM 1246 C C . VAL A 1 157 ? 9.503 -1.787 5.097 1.00 97.38 157 VAL A C 1
ATOM 1248 O O . VAL A 1 157 ? 9.951 -2.870 4.723 1.00 97.38 157 VAL A O 1
ATOM 1251 N N . GLY A 1 158 ? 10.274 -0.854 5.665 1.00 95.69 158 GLY A N 1
ATOM 1252 C CA . GLY A 1 158 ? 11.723 -1.020 5.814 1.00 95.69 158 GLY A CA 1
ATOM 1253 C C . GLY A 1 158 ? 12.098 -2.277 6.602 1.00 95.69 158 GLY A C 1
ATOM 1254 O O . GLY A 1 158 ? 12.969 -3.037 6.189 1.00 95.69 158 GLY A O 1
ATOM 1255 N N . THR A 1 159 ? 11.382 -2.551 7.695 1.00 94.69 159 THR A N 1
ATOM 1256 C CA . THR A 1 159 ? 11.596 -3.758 8.512 1.00 94.69 159 THR A CA 1
ATOM 1257 C C . THR A 1 159 ? 11.231 -5.035 7.752 1.00 94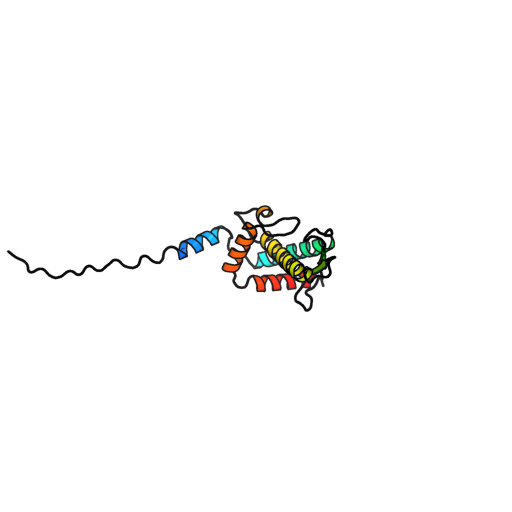.69 159 THR A C 1
ATOM 1259 O O . THR A 1 159 ? 11.948 -6.032 7.833 1.00 94.69 159 THR A O 1
ATOM 1262 N N . ALA A 1 160 ? 10.125 -5.020 7.004 1.00 95.25 160 ALA A N 1
ATOM 1263 C CA . ALA A 1 160 ? 9.667 -6.163 6.224 1.00 95.25 160 ALA A CA 1
ATOM 1264 C C . ALA A 1 160 ? 10.662 -6.539 5.114 1.00 95.25 160 ALA A C 1
ATOM 1266 O O . ALA A 1 160 ? 10.867 -7.725 4.865 1.00 95.25 160 ALA A O 1
ATOM 1267 N N . LEU A 1 161 ? 11.303 -5.549 4.489 1.00 93.94 161 LEU A N 1
ATOM 1268 C CA . LEU A 1 161 ? 12.314 -5.765 3.451 1.00 93.94 161 LEU A CA 1
ATOM 1269 C C . LEU A 1 161 ? 13.683 -6.158 4.029 1.00 93.94 161 LEU A C 1
ATOM 1271 O O . LEU A 1 161 ? 14.377 -6.975 3.434 1.00 93.94 161 LEU A O 1
ATOM 1275 N N . ALA A 1 162 ? 14.054 -5.655 5.211 1.00 88.00 162 ALA A N 1
ATOM 1276 C CA . ALA A 1 162 ? 15.315 -6.012 5.868 1.00 88.00 162 ALA A CA 1
ATOM 1277 C C . ALA A 1 162 ? 15.373 -7.483 6.326 1.00 88.00 162 ALA A C 1
ATOM 1279 O O . ALA A 1 162 ? 16.443 -8.078 6.350 1.00 88.00 162 ALA A O 1
ATOM 1280 N N . GLY A 1 163 ? 14.233 -8.101 6.653 1.00 69.12 163 GLY A N 1
ATOM 1281 C CA . GLY A 1 163 ? 14.150 -9.495 7.119 1.00 69.12 163 GLY A CA 1
ATOM 1282 C C . GLY A 1 163 ? 14.358 -10.575 6.044 1.00 69.12 163 GLY A C 1
ATOM 1283 O O . GLY A 1 163 ? 13.857 -11.685 6.220 1.00 69.12 163 GLY A O 1
ATOM 1284 N N . ARG A 1 164 ? 15.008 -10.241 4.921 1.00 56.97 164 ARG A N 1
ATOM 1285 C CA . ARG A 1 164 ? 15.352 -11.143 3.805 1.00 56.97 164 ARG A CA 1
ATOM 1286 C C . ARG A 1 164 ? 16.851 -11.442 3.671 1.00 56.97 164 ARG A C 1
ATOM 1288 O O . ARG A 1 164 ? 17.227 -12.141 2.735 1.00 56.97 164 ARG A O 1
ATOM 1295 N N . SER A 1 165 ? 17.682 -10.904 4.562 1.00 41.94 165 SER A N 1
ATOM 1296 C CA . SER A 1 165 ? 19.123 -11.190 4.629 1.00 41.94 165 SER A CA 1
ATOM 1297 C C . SER A 1 165 ? 19.419 -12.580 5.176 1.00 41.94 165 SER A C 1
ATOM 1299 O O . SER A 1 165 ? 18.822 -12.898 6.232 1.00 41.94 165 SER A O 1
#